Protein AF-A0A955JVW5-F1 (afdb_monomer_lite)

Structure (mmCIF, N/CA/C/O backbone):
data_AF-A0A955JVW5-F1
#
_entry.id   AF-A0A955JVW5-F1
#
loop_
_atom_site.group_PDB
_atom_site.id
_a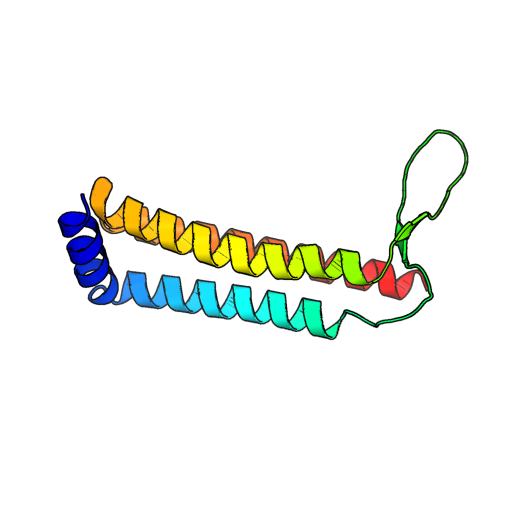tom_site.type_symbol
_atom_site.label_atom_id
_atom_site.label_alt_id
_atom_site.label_comp_id
_atom_site.label_asym_id
_atom_site.label_entity_id
_atom_site.label_seq_id
_atom_site.pdbx_PDB_ins_code
_atom_site.Cartn_x
_atom_site.Cartn_y
_atom_site.Cartn_z
_atom_site.occupancy
_atom_site.B_iso_or_equiv
_atom_site.auth_seq_id
_atom_site.auth_comp_id
_atom_site.auth_asym_id
_atom_site.auth_atom_id
_atom_site.pdbx_PDB_model_num
ATOM 1 N N . MET A 1 1 ? -4.072 -15.346 23.176 1.00 55.56 1 MET A N 1
ATOM 2 C CA . MET A 1 1 ? -3.532 -14.727 21.936 1.00 55.56 1 MET A CA 1
ATOM 3 C C . MET A 1 1 ? -4.472 -14.828 20.731 1.00 55.56 1 MET A C 1
ATOM 5 O O . MET A 1 1 ? -4.864 -13.787 20.229 1.00 55.56 1 MET A O 1
ATOM 9 N N . LYS A 1 2 ? -4.895 -16.023 20.274 1.00 55.88 2 LYS A N 1
ATOM 10 C CA . LYS A 1 2 ? -5.780 -16.167 19.086 1.00 55.88 2 LYS A CA 1
ATOM 11 C C . LYS A 1 2 ? -7.136 -15.440 19.201 1.00 55.88 2 LYS A C 1
ATOM 13 O O . LYS A 1 2 ? -7.688 -15.006 18.195 1.00 55.88 2 LYS A O 1
ATOM 18 N N . THR A 1 3 ? -7.666 -15.304 20.415 1.00 65.50 3 THR A N 1
ATOM 19 C CA . THR A 1 3 ? -8.936 -14.622 20.716 1.00 65.50 3 THR A CA 1
ATOM 20 C C . THR A 1 3 ? -8.863 -13.108 20.525 1.00 65.50 3 THR A C 1
ATOM 22 O O . THR A 1 3 ? -9.792 -12.529 19.968 1.00 65.50 3 THR A O 1
ATOM 25 N N . HIS A 1 4 ? -7.749 -12.478 20.907 1.00 70.44 4 HIS A N 1
ATOM 26 C CA . HIS A 1 4 ? -7.584 -11.026 20.804 1.00 70.44 4 HIS A CA 1
ATOM 27 C C . HIS A 1 4 ? -7.401 -10.567 19.353 1.00 70.44 4 HIS A C 1
ATOM 29 O O . HIS A 1 4 ? -8.066 -9.626 18.939 1.00 70.44 4 HIS A O 1
ATOM 35 N N . ILE A 1 5 ? -6.655 -11.324 18.538 1.00 69.31 5 ILE A N 1
ATOM 36 C CA . ILE A 1 5 ? -6.482 -11.028 17.103 1.00 69.31 5 ILE A CA 1
ATOM 37 C C . ILE A 1 5 ? -7.822 -11.106 16.353 1.00 69.31 5 ILE A C 1
ATOM 39 O O . ILE A 1 5 ? -8.128 -10.249 15.525 1.00 69.31 5 ILE A O 1
ATOM 43 N N . ARG A 1 6 ? -8.664 -12.109 16.654 1.00 75.31 6 ARG A N 1
ATOM 44 C CA . ARG A 1 6 ? -10.006 -12.222 16.050 1.00 75.31 6 ARG A CA 1
ATOM 45 C C . ARG A 1 6 ? -10.916 -11.059 16.443 1.00 75.31 6 ARG A C 1
ATOM 47 O O . ARG A 1 6 ? -11.677 -10.579 15.605 1.00 75.31 6 ARG A O 1
ATOM 54 N N . ALA A 1 7 ? -10.844 -10.611 17.696 1.00 79.06 7 ALA A N 1
ATOM 55 C CA . ALA A 1 7 ? -11.601 -9.455 18.159 1.00 79.06 7 ALA A CA 1
ATOM 56 C C . ALA A 1 7 ? -11.100 -8.165 17.492 1.00 79.06 7 ALA A C 1
ATOM 58 O O . ALA A 1 7 ? -11.907 -7.429 16.928 1.00 79.06 7 ALA A O 1
ATOM 59 N N . ALA A 1 8 ? -9.784 -7.935 17.469 1.00 77.94 8 ALA A N 1
ATOM 60 C CA . ALA A 1 8 ? -9.161 -6.784 16.821 1.00 77.94 8 ALA A CA 1
ATOM 61 C C . ALA A 1 8 ? -9.540 -6.692 15.340 1.00 77.94 8 ALA A C 1
ATOM 63 O O . ALA A 1 8 ? -9.977 -5.639 14.888 1.00 77.94 8 ALA A O 1
ATOM 64 N N . PHE A 1 9 ? -9.490 -7.809 14.610 1.00 84.50 9 PHE A N 1
ATOM 65 C CA . PHE A 1 9 ? -9.936 -7.872 13.219 1.00 84.50 9 PHE A CA 1
ATOM 66 C C . PHE A 1 9 ? -11.414 -7.483 13.060 1.00 84.50 9 PHE A C 1
ATOM 68 O O . PHE A 1 9 ? -11.762 -6.676 12.200 1.00 84.50 9 PHE A O 1
ATOM 75 N N . LYS A 1 10 ? -12.294 -8.006 13.924 1.00 86.19 10 LYS A N 1
ATOM 76 C CA . LYS A 1 10 ? -13.731 -7.687 13.901 1.00 86.19 10 LYS A CA 1
ATOM 77 C C . LYS A 1 10 ? -14.011 -6.216 14.232 1.00 86.19 10 LYS A C 1
ATOM 79 O O . LYS A 1 10 ? -14.965 -5.648 13.703 1.00 86.19 10 LYS A O 1
ATOM 84 N N . HIS A 1 11 ? -13.210 -5.607 15.103 1.00 85.62 11 HIS A N 1
ATOM 85 C CA . HIS A 1 11 ? -13.316 -4.185 15.422 1.00 85.62 11 HIS A CA 1
ATOM 86 C C . HIS A 1 11 ? -12.775 -3.307 14.290 1.00 85.62 11 HIS A C 1
ATOM 88 O O . HIS A 1 11 ? -13.463 -2.375 13.884 1.00 85.62 11 HIS A O 1
ATOM 94 N N . ALA A 1 12 ? -11.612 -3.645 13.733 1.00 84.06 12 ALA A N 1
ATOM 95 C CA . ALA A 1 12 ? -10.994 -2.916 12.630 1.00 84.06 12 ALA A CA 1
ATOM 96 C C . ALA A 1 12 ? -11.876 -2.921 11.372 1.00 84.06 12 ALA A C 1
ATOM 98 O O . ALA A 1 12 ? -12.075 -1.882 10.755 1.00 84.06 12 ALA A O 1
ATOM 99 N N . ILE A 1 13 ? -12.498 -4.057 11.034 1.00 87.94 13 ILE A N 1
ATOM 100 C CA . ILE A 1 13 ? -13.366 -4.152 9.848 1.00 87.94 13 ILE A CA 1
ATOM 101 C C . ILE A 1 13 ? -14.714 -3.430 10.010 1.00 87.94 13 ILE A C 1
ATOM 103 O O . ILE A 1 13 ? -15.410 -3.180 9.029 1.00 87.94 13 ILE A O 1
ATOM 107 N N . ARG A 1 14 ? -15.103 -3.101 11.248 1.00 90.50 14 ARG A N 1
ATOM 108 C CA . ARG A 1 14 ? -16.270 -2.253 11.533 1.00 90.50 14 ARG A CA 1
ATOM 109 C C . ARG A 1 14 ? -15.936 -0.764 11.482 1.00 90.50 14 ARG A C 1
ATOM 111 O O . ARG A 1 14 ? -16.849 0.047 11.353 1.00 90.50 14 ARG A O 1
ATOM 118 N N . ASP A 1 15 ? -14.661 -0.400 11.580 1.00 92.00 15 ASP A N 1
ATOM 119 C CA . ASP A 1 15 ? -14.222 0.982 11.452 1.00 92.00 15 ASP A CA 1
ATOM 120 C C . ASP A 1 15 ? -14.078 1.362 9.977 1.00 92.00 15 ASP A C 1
ATOM 122 O O . ASP A 1 15 ? -13.155 0.940 9.277 1.00 92.00 15 ASP A O 1
ATOM 126 N N . ARG A 1 16 ? -14.996 2.211 9.512 1.00 92.12 16 ARG A N 1
ATOM 127 C CA . ARG A 1 16 ? -15.040 2.687 8.128 1.00 92.12 16 ARG A CA 1
ATOM 128 C C . ARG A 1 16 ? -13.715 3.309 7.683 1.00 92.12 16 ARG A C 1
ATOM 130 O O . ARG A 1 16 ? -13.297 3.068 6.555 1.00 92.12 16 ARG A O 1
ATOM 137 N N . ASN A 1 17 ? -13.052 4.089 8.537 1.00 93.06 17 ASN A N 1
ATOM 138 C CA . ASN A 1 17 ? -11.836 4.803 8.140 1.00 93.06 17 ASN A CA 1
ATOM 139 C C . ASN A 1 17 ? -10.662 3.839 7.968 1.00 93.06 17 ASN A C 1
ATOM 141 O O . ASN A 1 17 ? -9.901 3.959 7.010 1.00 93.06 17 ASN A O 1
ATOM 145 N N . TRP A 1 18 ? -10.553 2.860 8.868 1.00 95.50 18 TRP A N 1
ATOM 146 C CA . TRP A 1 18 ? -9.541 1.817 8.770 1.00 95.50 18 TRP A CA 1
ATOM 147 C C . TRP A 1 18 ? -9.740 0.969 7.509 1.00 95.50 18 TRP A C 1
ATOM 149 O O . TRP A 1 18 ? -8.797 0.767 6.746 1.00 95.50 18 TRP A O 1
ATOM 159 N N . VAL A 1 19 ? -10.983 0.553 7.235 1.00 95.88 19 VAL A N 1
ATOM 160 C CA . VAL A 1 19 ? -11.326 -0.226 6.034 1.00 95.88 19 VAL A CA 1
ATOM 161 C C . VAL A 1 19 ? -11.032 0.550 4.754 1.00 95.88 19 VAL A C 1
ATOM 163 O O . VAL A 1 19 ? -10.432 -0.010 3.841 1.00 95.88 19 VAL A O 1
ATOM 166 N N . ILE A 1 20 ? -11.400 1.833 4.680 1.00 96.31 20 ILE A N 1
ATOM 167 C CA . ILE A 1 20 ? -11.075 2.677 3.520 1.00 96.31 20 ILE A CA 1
ATOM 168 C C . ILE A 1 20 ? -9.557 2.743 3.324 1.00 96.31 20 ILE A C 1
ATOM 170 O O . ILE A 1 20 ? -9.086 2.510 2.213 1.00 96.31 20 ILE A O 1
ATOM 174 N N . GLY A 1 21 ? -8.789 2.998 4.389 1.00 95.94 21 GLY A N 1
ATOM 175 C CA . GLY A 1 21 ? -7.326 3.033 4.316 1.00 95.94 21 GLY A CA 1
ATOM 176 C C . GLY A 1 21 ? -6.728 1.712 3.826 1.00 95.94 21 GLY A C 1
ATOM 177 O O 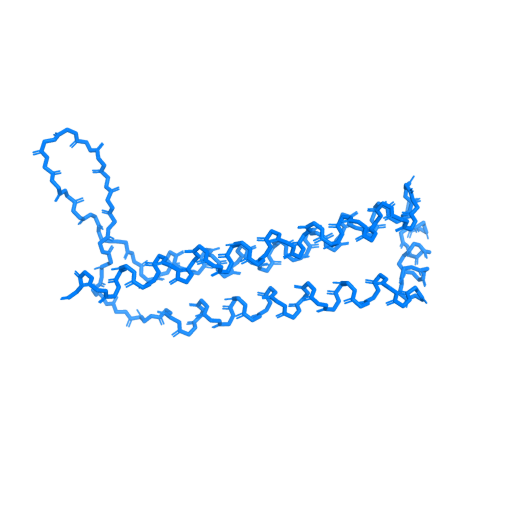. GLY A 1 21 ? -5.878 1.708 2.937 1.00 95.94 21 GLY A O 1
ATOM 178 N N . ALA A 1 22 ? -7.217 0.581 4.339 1.00 96.38 22 ALA A N 1
ATOM 179 C CA . ALA A 1 22 ? -6.780 -0.741 3.904 1.00 96.38 22 ALA A CA 1
ATOM 180 C C . ALA A 1 22 ? -7.132 -1.011 2.429 1.00 96.38 22 ALA A C 1
ATOM 182 O O . ALA A 1 22 ? -6.278 -1.483 1.684 1.00 96.38 22 ALA A O 1
ATOM 183 N N . ILE A 1 23 ? -8.346 -0.669 1.981 1.00 97.06 23 ILE A N 1
ATOM 184 C CA . ILE A 1 23 ? -8.769 -0.830 0.579 1.00 97.06 23 ILE A CA 1
ATOM 185 C C . ILE A 1 23 ? -7.904 0.020 -0.352 1.00 97.06 23 ILE A C 1
ATOM 187 O O . ILE A 1 23 ? -7.451 -0.481 -1.378 1.00 97.06 23 ILE A O 1
ATOM 191 N N . VAL A 1 24 ? -7.643 1.281 0.001 1.00 97.25 24 VAL A N 1
ATOM 192 C CA . VAL A 1 24 ? -6.784 2.170 -0.795 1.00 97.25 24 VAL A CA 1
ATOM 193 C C . VAL A 1 24 ? -5.368 1.605 -0.891 1.00 97.25 24 VAL A C 1
ATOM 195 O O . VAL A 1 24 ? -4.810 1.542 -1.986 1.00 97.25 24 VAL A O 1
ATOM 198 N N . LEU A 1 25 ? -4.804 1.129 0.223 1.00 96.56 25 LEU A N 1
ATOM 199 C CA . LEU A 1 25 ? -3.482 0.505 0.232 1.00 96.56 25 LEU A CA 1
ATOM 200 C C . LEU A 1 25 ? -3.432 -0.747 -0.659 1.00 96.56 25 LEU A C 1
ATOM 202 O O . LEU A 1 25 ? -2.480 -0.910 -1.426 1.00 96.56 25 LEU A O 1
ATOM 206 N N . VAL A 1 26 ? -4.455 -1.605 -0.591 1.00 97.19 26 VAL A N 1
ATOM 207 C CA . VAL A 1 26 ? -4.573 -2.799 -1.447 1.00 97.19 26 VAL A CA 1
ATOM 208 C C . VAL A 1 26 ? -4.678 -2.403 -2.914 1.00 97.19 26 VAL A C 1
ATOM 210 O O . VAL A 1 26 ? -3.931 -2.929 -3.733 1.00 97.19 26 VAL A O 1
ATOM 213 N N . ALA A 1 27 ? -5.554 -1.455 -3.248 1.00 96.81 27 ALA A N 1
ATOM 214 C CA . ALA A 1 27 ? -5.766 -1.009 -4.620 1.00 96.81 27 ALA A CA 1
ATOM 215 C C . ALA A 1 27 ? -4.483 -0.430 -5.233 1.00 96.81 27 ALA A C 1
ATOM 217 O O . ALA A 1 27 ? -4.110 -0.815 -6.338 1.00 96.81 27 ALA A O 1
ATOM 218 N N . LEU A 1 28 ? -3.771 0.437 -4.505 1.00 95.69 28 LEU A N 1
ATOM 219 C CA . LEU A 1 28 ? -2.514 1.026 -4.974 1.00 95.69 28 LEU A CA 1
ATOM 220 C C . LEU A 1 28 ? -1.400 -0.014 -5.119 1.00 95.69 28 LEU A C 1
ATOM 222 O O . LEU A 1 28 ? -0.687 -0.012 -6.120 1.00 95.69 28 LEU A O 1
ATOM 226 N N . SER A 1 29 ? -1.265 -0.923 -4.151 1.00 95.19 29 SER A N 1
ATOM 227 C CA . SER A 1 29 ? -0.242 -1.976 -4.205 1.00 95.19 29 SER A CA 1
ATOM 228 C C . SER A 1 29 ? -0.508 -2.958 -5.346 1.00 95.19 29 SER A C 1
ATOM 230 O O . SER A 1 29 ? 0.420 -3.361 -6.046 1.00 95.19 29 SER A O 1
ATOM 232 N N . PHE A 1 30 ? -1.776 -3.311 -5.569 1.00 95.44 30 PHE A N 1
ATOM 233 C CA . PHE A 1 30 ? -2.185 -4.177 -6.670 1.00 95.44 30 PHE A CA 1
ATOM 234 C C . PHE A 1 30 ? -1.991 -3.495 -8.026 1.00 95.44 30 PHE A C 1
ATOM 236 O O . PHE A 1 30 ? -1.476 -4.117 -8.951 1.00 95.44 30 PHE A O 1
ATOM 243 N N . LEU A 1 31 ? -2.333 -2.209 -8.138 1.00 94.31 31 LEU A N 1
ATOM 244 C CA . LEU A 1 31 ? -2.093 -1.418 -9.345 1.00 94.31 31 LEU A CA 1
ATOM 245 C C . LEU A 1 31 ? -0.595 -1.344 -9.674 1.00 94.31 31 LEU A C 1
ATOM 247 O O . LEU A 1 31 ? -0.213 -1.574 -10.821 1.00 94.31 31 LEU A O 1
ATOM 251 N N . LEU A 1 32 ? 0.253 -1.082 -8.67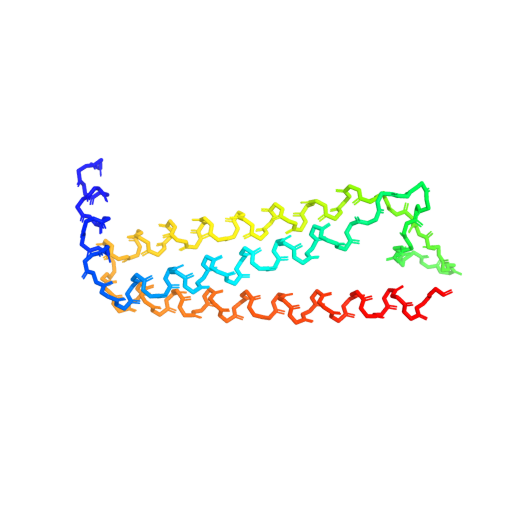2 1.00 91.75 32 LEU A N 1
ATOM 252 C CA . LEU A 1 32 ? 1.709 -1.093 -8.825 1.00 91.75 32 LEU A CA 1
ATOM 253 C C . LEU A 1 32 ? 2.200 -2.464 -9.311 1.00 91.75 32 LEU A C 1
ATOM 255 O O . LEU A 1 32 ? 2.919 -2.537 -10.303 1.00 91.75 32 LEU A O 1
ATOM 259 N N . ALA A 1 33 ? 1.778 -3.547 -8.656 1.00 92.94 33 ALA A N 1
ATOM 260 C CA . ALA A 1 33 ? 2.144 -4.909 -9.041 1.00 92.94 33 ALA A CA 1
ATOM 261 C C . ALA A 1 33 ? 1.705 -5.250 -10.478 1.00 92.94 33 ALA A C 1
ATOM 263 O O . ALA A 1 33 ? 2.470 -5.855 -11.228 1.00 92.94 33 ALA A O 1
ATOM 264 N N . LEU A 1 34 ? 0.503 -4.832 -10.880 1.00 92.38 34 LEU A N 1
ATOM 265 C CA . LEU A 1 34 ? -0.030 -5.055 -12.222 1.00 92.38 34 LEU A CA 1
ATOM 266 C C . LEU A 1 34 ? 0.768 -4.291 -13.284 1.00 92.38 34 LEU A C 1
ATOM 268 O O . LEU A 1 34 ? 1.118 -4.866 -14.310 1.00 92.38 34 LEU A O 1
ATOM 272 N N . ILE A 1 35 ? 1.115 -3.029 -13.028 1.00 88.81 35 ILE A N 1
ATOM 273 C CA . ILE A 1 35 ? 1.941 -2.229 -13.944 1.00 88.81 35 ILE A CA 1
ATOM 274 C C . ILE A 1 35 ? 3.332 -2.848 -14.103 1.00 88.81 35 ILE A C 1
ATOM 276 O O . ILE A 1 35 ? 3.808 -2.986 -15.229 1.00 88.81 35 ILE A O 1
ATOM 280 N N . LEU A 1 36 ? 3.944 -3.290 -13.000 1.00 87.06 36 LEU A N 1
ATOM 281 C CA . LEU A 1 36 ? 5.222 -4.000 -13.023 1.00 87.06 36 LEU A CA 1
ATOM 282 C C . LEU A 1 36 ? 5.149 -5.277 -13.864 1.00 87.06 36 LEU A C 1
ATOM 284 O O . LEU A 1 36 ? 6.019 -5.505 -14.700 1.00 87.06 36 LEU A O 1
ATOM 288 N N . LEU A 1 37 ? 4.097 -6.082 -13.688 1.00 88.00 37 LEU A N 1
ATOM 289 C CA . LEU A 1 37 ? 3.882 -7.297 -14.476 1.00 88.00 37 LEU A CA 1
ATOM 290 C C . LEU A 1 37 ? 3.729 -7.003 -15.971 1.00 88.00 37 LEU A C 1
ATOM 292 O O . LEU A 1 37 ? 4.346 -7.687 -16.783 1.00 88.00 37 LEU A O 1
ATOM 296 N N . LEU A 1 38 ? 2.959 -5.977 -16.340 1.00 86.44 38 LEU A N 1
ATOM 297 C CA . LEU A 1 38 ? 2.763 -5.589 -17.742 1.00 86.44 38 LEU A CA 1
ATOM 298 C C . LEU A 1 38 ? 4.043 -5.056 -18.405 1.00 86.44 38 LEU A C 1
ATOM 300 O O . LEU A 1 38 ? 4.166 -5.094 -19.629 1.00 86.44 38 LEU A O 1
ATOM 304 N N . GLN A 1 39 ? 4.996 -4.555 -17.619 1.00 79.69 39 GLN A N 1
ATOM 305 C CA . GLN A 1 39 ? 6.288 -4.080 -18.116 1.00 79.69 39 GLN A CA 1
ATOM 306 C C . GLN A 1 39 ? 7.319 -5.197 -18.290 1.00 79.69 39 GLN A C 1
ATOM 308 O O . GLN A 1 39 ? 8.315 -4.996 -18.990 1.00 79.69 39 GLN A O 1
ATOM 313 N N . ILE A 1 40 ? 7.088 -6.377 -17.710 1.00 79.38 40 ILE A N 1
ATOM 314 C CA . ILE A 1 40 ? 7.958 -7.533 -17.912 1.00 79.38 40 ILE A CA 1
ATOM 315 C C . ILE A 1 40 ? 7.791 -8.017 -19.351 1.00 79.38 40 ILE A C 1
ATOM 317 O O . ILE A 1 40 ? 6.813 -8.670 -19.707 1.00 79.38 40 ILE A O 1
ATOM 321 N N . ARG A 1 41 ? 8.783 -7.709 -20.188 1.00 72.88 41 ARG A N 1
ATOM 322 C CA . ARG A 1 41 ? 8.919 -8.293 -21.521 1.00 72.88 41 ARG A CA 1
ATOM 323 C C . ARG A 1 41 ? 9.841 -9.504 -21.414 1.00 72.88 41 ARG A C 1
ATOM 325 O O . ARG A 1 41 ? 11.043 -9.309 -21.224 1.00 72.88 41 ARG A O 1
ATOM 332 N N . PRO A 1 42 ? 9.320 -10.739 -21.504 1.00 63.97 42 PRO A N 1
ATOM 333 C CA . PRO A 1 42 ? 10.173 -11.913 -21.580 1.00 63.97 42 PRO A CA 1
ATOM 334 C C . PRO A 1 42 ? 10.957 -11.832 -22.892 1.00 63.97 42 PRO A C 1
ATOM 336 O O . PRO A 1 42 ? 10.405 -11.958 -23.981 1.00 63.97 42 PRO A O 1
ATOM 339 N N . SER A 1 43 ? 12.242 -11.526 -22.777 1.00 60.34 43 SER A N 1
ATOM 340 C CA . SER A 1 43 ? 13.180 -11.443 -23.887 1.00 60.34 43 SER A CA 1
ATOM 341 C C . SER A 1 43 ? 14.530 -11.950 -23.401 1.00 60.34 43 SER A C 1
ATOM 343 O O . SER A 1 43 ? 14.944 -11.634 -22.283 1.00 60.34 43 SER A O 1
ATOM 345 N N . ASP A 1 44 ? 15.230 -12.715 -24.239 1.00 52.28 44 ASP A N 1
ATOM 346 C CA . ASP A 1 44 ? 16.613 -13.135 -23.981 1.00 52.28 44 ASP A CA 1
ATOM 347 C C . ASP A 1 44 ? 17.606 -11.959 -24.081 1.00 52.28 44 ASP A C 1
ATOM 349 O O . ASP A 1 44 ? 18.780 -12.088 -23.724 1.00 52.28 44 ASP A O 1
ATOM 353 N N . LEU A 1 45 ? 17.129 -10.769 -24.476 1.00 53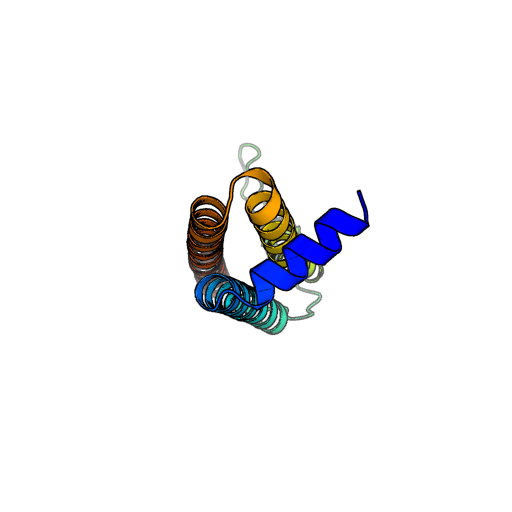.47 45 LEU A N 1
ATOM 354 C CA . LEU A 1 45 ? 17.837 -9.499 -24.325 1.00 53.47 45 LEU A CA 1
ATOM 355 C C . LEU A 1 45 ? 17.752 -8.995 -22.875 1.00 53.47 45 LEU A C 1
ATOM 357 O O . LEU A 1 45 ? 17.023 -8.070 -22.539 1.00 53.47 45 LEU A O 1
ATOM 361 N N . GLN A 1 46 ? 18.505 -9.657 -22.007 1.00 47.97 46 GLN A N 1
ATOM 362 C CA . GLN A 1 46 ? 19.486 -9.045 -21.119 1.00 47.97 46 GLN A CA 1
ATOM 363 C C . GLN A 1 46 ? 19.350 -7.468 -20.964 1.00 47.97 46 GLN A C 1
ATOM 365 O O . GLN A 1 46 ? 19.666 -6.709 -21.882 1.00 47.97 46 GLN A O 1
ATOM 370 N N . LEU A 1 47 ? 18.923 -6.966 -19.784 1.00 52.22 47 LEU A N 1
ATOM 371 C CA . LEU A 1 47 ? 18.652 -5.536 -19.457 1.00 52.22 47 LEU A CA 1
ATOM 372 C C . LEU A 1 47 ? 19.853 -4.790 -18.831 1.00 52.22 47 LEU A C 1
ATOM 374 O O . LEU A 1 47 ? 20.264 -5.211 -17.758 1.00 52.22 47 LEU A O 1
ATOM 378 N N . PRO A 1 48 ? 20.366 -3.667 -19.371 1.00 50.03 48 PRO A N 1
ATOM 379 C CA . PRO A 1 48 ? 21.541 -2.970 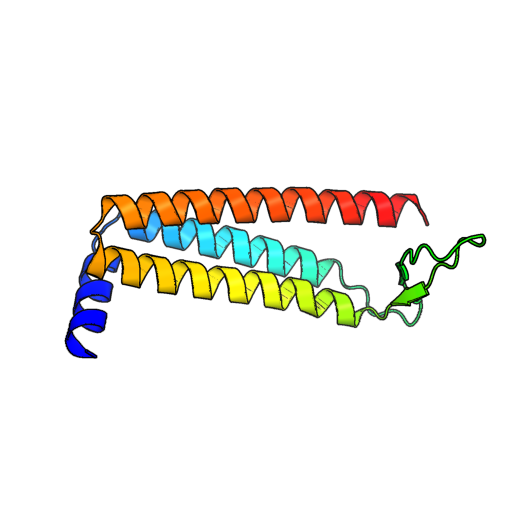-18.825 1.00 50.03 48 PRO A CA 1
ATOM 380 C C . PRO A 1 48 ? 21.377 -2.512 -17.353 1.00 50.03 48 PRO A C 1
ATOM 382 O O . PRO A 1 48 ? 20.463 -1.767 -17.014 1.00 50.03 48 PRO A O 1
ATOM 385 N N . VAL A 1 49 ? 22.315 -2.918 -16.498 1.00 54.81 49 VAL A N 1
ATOM 386 C CA . VAL A 1 49 ? 22.468 -2.686 -15.053 1.00 54.81 49 VAL A CA 1
ATOM 387 C C . VAL A 1 49 ? 23.868 -2.113 -14.832 1.00 54.81 49 VAL A C 1
ATOM 389 O O . VAL A 1 49 ? 24.843 -2.581 -15.423 1.00 54.81 49 VAL A O 1
ATOM 392 N N . HIS A 1 50 ? 23.985 -1.083 -13.998 1.00 53.19 50 HIS A N 1
ATOM 393 C CA . HIS A 1 50 ? 25.229 -0.337 -13.821 1.00 53.19 50 HIS A CA 1
ATOM 394 C C . HIS A 1 50 ? 25.947 -0.773 -12.534 1.00 53.19 50 HIS A C 1
ATOM 396 O O . HIS A 1 50 ? 25.500 -0.444 -11.437 1.00 53.19 50 HIS A O 1
ATOM 402 N N . TYR A 1 51 ? 27.069 -1.488 -12.662 1.00 54.19 51 TYR A N 1
ATOM 403 C CA . TYR A 1 51 ? 27.982 -1.754 -11.545 1.00 54.19 51 TYR A CA 1
ATOM 404 C C . TYR A 1 51 ? 29.225 -0.881 -11.704 1.00 54.19 51 TYR A C 1
ATOM 406 O O . TYR A 1 51 ? 30.021 -1.065 -12.624 1.00 54.19 51 TYR A O 1
ATOM 414 N N . THR A 1 52 ? 29.401 0.099 -10.819 1.00 55.34 52 THR A N 1
ATOM 415 C CA . THR A 1 52 ? 30.584 0.964 -10.830 1.00 55.34 52 THR A CA 1
ATOM 416 C C . THR A 1 52 ? 31.752 0.268 -10.135 1.00 55.34 52 THR A C 1
ATOM 418 O O . THR A 1 52 ? 31.948 0.423 -8.931 1.00 55.34 52 THR A O 1
ATOM 421 N N . SER A 1 53 ? 32.554 -0.477 -10.893 1.00 52.00 53 SER A N 1
ATOM 422 C CA . SER A 1 53 ? 33.942 -0.782 -10.534 1.00 52.00 53 SER A CA 1
ATOM 423 C C . SER A 1 53 ? 34.852 0.009 -11.470 1.00 52.00 53 SER A C 1
ATOM 425 O O . SER A 1 53 ? 34.817 -0.210 -12.678 1.00 52.00 53 SER A O 1
ATOM 427 N N . TYR A 1 54 ? 35.587 0.968 -10.905 1.00 54.38 54 TYR A N 1
ATOM 428 C CA . TYR A 1 54 ? 36.652 1.776 -11.511 1.00 54.38 54 TYR A CA 1
ATOM 429 C C . TYR A 1 54 ? 37.000 1.457 -12.982 1.00 54.38 54 TYR A C 1
ATOM 431 O O . TYR A 1 54 ? 37.678 0.476 -13.274 1.00 54.38 54 TYR A O 1
ATOM 439 N N . GLY A 1 55 ? 36.601 2.345 -13.900 1.00 55.44 55 GLY A N 1
ATOM 440 C CA . GLY A 1 55 ? 37.302 2.535 -15.178 1.00 55.44 55 GLY A CA 1
ATOM 441 C C . GLY A 1 55 ? 36.625 2.042 -16.459 1.00 55.44 55 GLY A C 1
ATOM 442 O O . GLY A 1 55 ? 37.039 2.481 -17.525 1.00 55.44 55 GLY A O 1
ATOM 443 N N . THR A 1 56 ? 35.579 1.211 -16.410 1.00 49.34 56 THR A N 1
ATOM 444 C CA . THR A 1 56 ? 34.799 0.854 -17.616 1.00 49.34 56 THR A CA 1
ATOM 445 C C . THR A 1 56 ? 33.315 0.664 -17.303 1.00 49.34 56 THR A C 1
ATOM 447 O O . THR A 1 56 ? 32.940 -0.039 -16.365 1.00 49.34 56 THR A O 1
ATOM 450 N N . THR A 1 57 ? 32.463 1.309 -18.099 1.00 50.19 57 THR A N 1
ATOM 451 C CA . THR A 1 57 ? 30.997 1.243 -18.044 1.00 50.19 57 THR A CA 1
ATOM 452 C C . THR A 1 57 ? 30.523 -0.144 -18.491 1.00 50.19 57 THR A C 1
ATOM 454 O O . THR A 1 57 ? 30.155 -0.355 -19.644 1.00 50.19 57 THR A O 1
ATOM 457 N N . ASN A 1 58 ? 30.582 -1.134 -17.602 1.00 44.22 58 ASN A N 1
ATOM 458 C CA . ASN A 1 58 ? 30.059 -2.466 -17.889 1.00 44.22 58 ASN A CA 1
ATOM 459 C C . ASN A 1 58 ? 28.554 -2.486 -17.601 1.00 44.22 58 ASN A C 1
ATOM 461 O O . ASN A 1 58 ? 28.131 -2.523 -16.445 1.00 44.22 58 ASN A O 1
ATOM 465 N N . PHE A 1 59 ? 27.746 -2.452 -18.661 1.00 45.59 59 PHE A N 1
ATOM 466 C CA . PHE A 1 59 ? 26.318 -2.742 -18.586 1.00 45.59 59 PHE A CA 1
ATOM 467 C C . PHE A 1 59 ? 26.140 -4.243 -18.340 1.00 45.59 59 PHE A C 1
ATOM 469 O O . PHE A 1 59 ? 26.130 -5.037 -19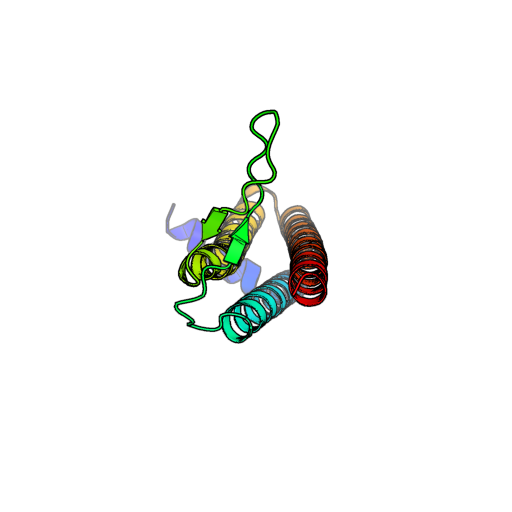.282 1.00 45.59 59 PHE A O 1
ATOM 476 N N . TYR A 1 60 ? 26.017 -4.653 -17.079 1.00 47.84 60 TYR A N 1
ATOM 477 C CA . TYR A 1 60 ? 25.583 -6.014 -16.771 1.00 47.84 60 TYR A CA 1
ATOM 478 C C . TYR A 1 60 ? 24.154 -6.157 -17.215 1.00 47.84 60 TYR A C 1
ATOM 480 O O . TYR A 1 60 ? 23.388 -5.229 -17.056 1.00 47.84 60 TYR A O 1
ATOM 488 N N . ARG A 1 61 ? 23.778 -7.275 -17.809 1.00 52.03 61 ARG A N 1
ATOM 489 C CA . ARG A 1 61 ? 22.434 -7.408 -18.319 1.00 52.03 61 ARG A CA 1
ATOM 490 C C . ARG A 1 61 ? 21.643 -8.436 -17.511 1.00 52.03 61 ARG A C 1
ATOM 492 O O . ARG A 1 61 ? 21.860 -9.630 -17.692 1.00 52.03 61 ARG A O 1
ATOM 499 N N . ASP A 1 62 ? 20.756 -7.992 -16.617 1.00 57.41 62 ASP A N 1
ATOM 500 C CA . ASP A 1 62 ? 19.974 -8.919 -15.786 1.00 57.41 62 ASP A CA 1
ATOM 501 C C . ASP A 1 62 ? 18.779 -9.497 -16.542 1.00 57.41 62 ASP A C 1
ATOM 503 O O . ASP A 1 62 ? 18.247 -8.911 -17.493 1.00 57.41 62 ASP A O 1
ATOM 507 N N . LYS A 1 63 ? 18.369 -10.697 -16.130 1.00 67.88 63 LYS A N 1
ATOM 508 C CA . LYS A 1 63 ? 17.257 -11.407 -16.762 1.00 67.88 63 LYS A CA 1
ATOM 509 C C . LYS A 1 63 ? 15.924 -10.795 -16.344 1.00 67.88 63 LYS A C 1
ATOM 511 O O . LYS A 1 63 ? 15.744 -10.353 -15.211 1.00 67.88 63 LYS A O 1
ATOM 516 N N . TRP A 1 64 ? 14.953 -10.855 -17.252 1.00 70.81 64 TRP A N 1
ATOM 517 C CA . TRP A 1 64 ? 13.596 -10.330 -17.068 1.00 70.81 64 TRP A CA 1
ATOM 518 C C . TRP A 1 64 ? 12.911 -10.815 -15.776 1.00 70.81 64 TRP A C 1
ATOM 520 O O . TRP A 1 64 ? 12.084 -10.096 -15.221 1.00 70.81 64 TRP A O 1
ATOM 530 N N . TYR A 1 65 ? 13.275 -11.994 -15.249 1.00 75.94 65 TYR A N 1
ATOM 531 C CA . TYR A 1 65 ? 12.708 -12.518 -14.003 1.00 75.94 65 TYR A CA 1
ATOM 532 C C . TYR A 1 65 ? 13.118 -11.728 -12.752 1.00 75.94 65 TYR A C 1
ATOM 534 O O . TYR A 1 65 ? 12.433 -11.835 -11.739 1.00 75.94 65 TYR A O 1
ATOM 542 N N . TYR A 1 66 ? 14.184 -10.916 -12.788 1.00 78.31 66 TYR A N 1
ATOM 543 C CA . TYR A 1 66 ? 14.546 -10.039 -11.665 1.00 78.31 66 TYR A CA 1
ATOM 544 C C . TYR A 1 66 ? 13.403 -9.067 -11.332 1.00 78.31 66 TYR A C 1
ATOM 546 O O . TYR A 1 66 ? 13.117 -8.793 -10.166 1.00 78.31 66 TYR A O 1
ATOM 554 N N . LEU A 1 67 ? 12.663 -8.633 -12.358 1.00 77.62 67 LEU A N 1
ATOM 555 C CA . LEU A 1 67 ? 11.518 -7.739 -12.210 1.00 77.62 67 LEU A CA 1
ATOM 556 C C . LEU A 1 67 ? 10.363 -8.363 -11.405 1.00 77.62 67 LEU A C 1
ATOM 558 O O . LEU A 1 67 ? 9.611 -7.636 -10.754 1.00 77.62 67 LEU A O 1
ATOM 562 N N . LEU A 1 68 ? 10.259 -9.699 -11.360 1.00 84.69 68 LEU A N 1
ATOM 563 C CA . LEU A 1 68 ? 9.280 -10.396 -10.514 1.00 84.69 68 LEU A CA 1
ATOM 564 C C . LEU A 1 68 ? 9.523 -10.132 -9.022 1.00 84.69 68 LEU A C 1
ATOM 566 O O . LEU A 1 68 ? 8.574 -10.137 -8.238 1.00 84.69 68 LEU A O 1
ATOM 570 N N . GLY A 1 69 ? 10.768 -9.843 -8.625 1.00 86.38 69 GLY A N 1
ATOM 571 C CA . GLY A 1 69 ? 11.105 -9.457 -7.257 1.00 86.38 69 GLY A CA 1
ATOM 572 C C . GLY A 1 69 ? 10.376 -8.188 -6.810 1.00 86.38 69 GLY A C 1
ATOM 573 O O . GLY A 1 69 ? 9.867 -8.145 -5.692 1.00 86.38 69 GLY A O 1
ATOM 574 N N . PHE A 1 70 ? 10.233 -7.190 -7.689 1.00 83.94 70 PHE A N 1
ATOM 575 C CA . PHE A 1 70 ? 9.493 -5.961 -7.374 1.00 83.94 70 PHE A CA 1
ATOM 576 C C . PHE A 1 70 ? 7.984 -6.206 -7.249 1.00 83.94 70 PHE A C 1
ATOM 578 O O . PHE A 1 70 ? 7.334 -5.612 -6.388 1.00 83.94 70 PHE A O 1
ATOM 585 N N . VAL A 1 71 ? 7.428 -7.116 -8.056 1.00 90.06 71 VAL A N 1
ATOM 586 C CA . VAL A 1 71 ? 6.018 -7.535 -7.953 1.00 90.06 71 VAL A CA 1
ATOM 587 C C . VAL A 1 71 ? 5.766 -8.207 -6.602 1.00 90.06 71 VAL A C 1
ATOM 589 O O . VAL A 1 71 ? 4.845 -7.831 -5.874 1.00 90.06 71 VAL A O 1
ATOM 592 N N . LEU A 1 72 ? 6.619 -9.170 -6.236 1.00 91.31 72 LEU A N 1
ATOM 593 C CA . LEU A 1 72 ? 6.552 -9.852 -4.943 1.00 91.31 72 LEU A CA 1
ATOM 594 C C . LEU A 1 72 ? 6.730 -8.872 -3.783 1.00 91.31 72 LEU A C 1
ATOM 596 O O . LEU A 1 72 ? 6.001 -8.958 -2.796 1.00 91.31 72 LEU A O 1
ATOM 600 N N . PHE A 1 73 ? 7.648 -7.914 -3.916 1.00 87.12 73 PHE A N 1
ATOM 601 C CA . PHE A 1 73 ? 7.862 -6.864 -2.928 1.00 87.12 73 PHE A CA 1
ATOM 602 C C . PHE A 1 73 ? 6.597 -6.027 -2.703 1.00 87.12 73 PHE A C 1
ATOM 604 O O . PHE A 1 73 ? 6.196 -5.853 -1.554 1.00 87.12 73 PHE A O 1
ATOM 611 N N . ALA A 1 74 ? 5.915 -5.575 -3.763 1.00 90.25 74 ALA A N 1
ATOM 612 C CA . ALA A 1 74 ? 4.676 -4.800 -3.637 1.00 90.25 74 ALA A CA 1
ATOM 613 C C . ALA A 1 74 ? 3.578 -5.575 -2.880 1.00 90.25 74 ALA A C 1
ATOM 615 O O . ALA A 1 74 ? 2.949 -5.038 -1.965 1.00 90.25 74 ALA A O 1
ATOM 616 N N . ILE A 1 75 ? 3.395 -6.860 -3.203 1.00 93.62 75 ILE A N 1
ATOM 617 C CA . ILE A 1 75 ? 2.423 -7.734 -2.525 1.00 93.62 75 ILE A CA 1
ATOM 618 C C . ILE A 1 75 ? 2.822 -7.961 -1.061 1.00 93.62 75 ILE A C 1
ATOM 620 O O . ILE A 1 75 ? 1.983 -7.889 -0.160 1.00 93.62 75 ILE A O 1
ATOM 624 N N . PHE A 1 76 ? 4.103 -8.218 -0.800 1.00 94.81 76 PHE A N 1
ATOM 625 C CA . PHE A 1 76 ? 4.602 -8.465 0.548 1.00 94.81 76 PHE A CA 1
ATOM 626 C C . PHE A 1 76 ? 4.450 -7.233 1.446 1.00 94.81 76 PHE A C 1
ATOM 628 O O . PHE A 1 76 ? 3.942 -7.339 2.563 1.00 94.81 76 PHE A O 1
ATOM 635 N N . VAL A 1 77 ? 4.819 -6.052 0.943 1.00 91.88 77 VAL A N 1
ATOM 636 C CA . VAL A 1 77 ? 4.665 -4.771 1.644 1.00 91.88 77 VAL A CA 1
ATOM 637 C C . VAL A 1 77 ? 3.198 -4.510 1.973 1.00 91.88 77 VAL A C 1
ATOM 639 O O . VAL A 1 77 ? 2.895 -4.156 3.114 1.00 91.88 77 VAL A O 1
ATOM 642 N N . MET A 1 78 ? 2.283 -4.740 1.029 1.00 95.12 78 MET A N 1
ATOM 643 C CA . MET A 1 78 ? 0.840 -4.618 1.259 1.00 95.12 78 MET A CA 1
ATOM 644 C C . MET A 1 78 ? 0.377 -5.492 2.435 1.00 95.12 78 MET A C 1
ATOM 646 O O . MET A 1 78 ? -0.242 -4.992 3.378 1.00 95.12 78 MET A O 1
ATOM 650 N N . LEU A 1 79 ? 0.709 -6.787 2.410 1.00 96.31 79 LEU A N 1
ATOM 651 C CA . LEU A 1 79 ? 0.300 -7.737 3.449 1.00 96.31 79 LEU A CA 1
ATOM 652 C C . LEU A 1 79 ? 0.901 -7.390 4.815 1.00 96.31 79 LEU A C 1
ATOM 654 O O . LEU A 1 79 ? 0.187 -7.389 5.820 1.00 96.31 79 LEU A O 1
ATOM 658 N N . MET A 1 80 ? 2.195 -7.060 4.856 1.00 96.50 80 MET A N 1
ATOM 659 C CA . MET A 1 80 ? 2.884 -6.703 6.098 1.00 96.50 80 MET A CA 1
ATOM 660 C C . MET A 1 80 ? 2.313 -5.431 6.718 1.00 96.50 80 MET A C 1
ATOM 662 O O . MET A 1 80 ? 2.061 -5.405 7.922 1.00 96.50 80 MET A O 1
ATOM 666 N N . ASN A 1 81 ? 2.049 -4.394 5.922 1.00 95.81 81 ASN A N 1
ATOM 667 C CA . ASN A 1 81 ? 1.502 -3.144 6.448 1.00 95.81 81 ASN A CA 1
ATOM 668 C C . ASN A 1 81 ? 0.071 -3.318 6.976 1.00 95.81 81 ASN A C 1
ATOM 670 O O . ASN A 1 81 ? -0.249 -2.771 8.031 1.00 95.81 81 ASN A O 1
ATOM 674 N N . ILE A 1 82 ? -0.767 -4.138 6.330 1.00 95.56 82 ILE A N 1
ATOM 675 C CA . ILE A 1 82 ? -2.095 -4.475 6.870 1.00 95.56 82 ILE A CA 1
ATOM 676 C C . ILE A 1 82 ? -1.969 -5.248 8.188 1.00 95.56 82 ILE A C 1
ATOM 678 O O . ILE A 1 82 ? -2.642 -4.915 9.165 1.00 95.56 82 ILE A O 1
ATOM 682 N N . ALA A 1 83 ? -1.097 -6.259 8.244 1.00 94.50 83 ALA A N 1
ATOM 683 C CA . ALA A 1 83 ? -0.900 -7.065 9.447 1.00 94.50 83 ALA A CA 1
ATOM 684 C C . ALA A 1 83 ? -0.375 -6.228 10.626 1.00 94.50 83 ALA A C 1
ATOM 686 O O . ALA A 1 83 ? -0.872 -6.349 11.750 1.00 94.50 83 ALA A O 1
ATOM 687 N N . ILE A 1 84 ? 0.594 -5.344 10.371 1.00 94.94 84 ILE A N 1
ATOM 688 C CA . ILE A 1 84 ? 1.124 -4.413 11.372 1.00 94.94 84 ILE A CA 1
ATOM 689 C C . ILE A 1 84 ? 0.034 -3.435 11.803 1.00 94.94 84 ILE A C 1
ATOM 691 O O . ILE A 1 84 ? -0.151 -3.247 13.002 1.00 94.94 84 ILE A O 1
ATOM 695 N N . SER A 1 85 ? -0.728 -2.869 10.865 1.00 95.19 85 SER A N 1
ATOM 696 C CA . SER A 1 85 ? -1.823 -1.949 11.179 1.00 95.19 85 SER A CA 1
ATOM 697 C C . SER A 1 85 ? -2.893 -2.596 12.065 1.00 95.19 85 SER A C 1
ATOM 699 O O . SER A 1 85 ? -3.316 -1.982 13.047 1.00 95.19 85 SER A O 1
ATOM 701 N N . LEU A 1 86 ? -3.276 -3.850 11.790 1.00 93.69 86 LEU A N 1
ATOM 702 C CA . LEU A 1 86 ? -4.192 -4.631 12.633 1.00 93.69 86 LEU A CA 1
ATOM 703 C C . LEU A 1 86 ? -3.641 -4.814 14.050 1.00 93.69 86 LEU A C 1
ATOM 705 O O . LEU A 1 86 ? -4.358 -4.620 15.032 1.00 93.69 86 LEU A O 1
ATOM 709 N N . LYS A 1 87 ? -2.354 -5.149 14.166 1.00 91.75 87 LYS A N 1
ATOM 710 C CA . LYS A 1 87 ? -1.691 -5.301 15.465 1.00 91.75 87 LYS A CA 1
ATOM 711 C C . LYS A 1 87 ? -1.597 -3.969 16.216 1.00 91.75 87 LYS A C 1
ATOM 713 O O . LYS A 1 87 ? -1.774 -3.935 17.432 1.00 91.75 87 LYS A O 1
ATOM 718 N N . LEU A 1 88 ? -1.367 -2.869 15.502 1.00 93.06 88 LEU A N 1
ATOM 719 C CA . LEU A 1 88 ? -1.360 -1.520 16.065 1.00 93.06 88 LEU A CA 1
ATOM 720 C C . LEU A 1 88 ? -2.750 -1.116 16.562 1.00 93.06 88 LEU A C 1
ATOM 722 O O . LEU A 1 88 ? -2.857 -0.524 17.632 1.00 93.06 88 LEU A O 1
ATOM 726 N N . TYR A 1 89 ? -3.803 -1.497 15.835 1.00 92.19 89 TYR A N 1
ATOM 727 C CA . TYR A 1 89 ? -5.189 -1.251 16.231 1.00 92.19 89 TYR A CA 1
ATOM 728 C C . TYR A 1 89 ? -5.498 -1.897 17.587 1.00 92.19 89 TYR A C 1
ATOM 730 O O . TYR A 1 89 ? -6.112 -1.270 18.446 1.00 92.19 89 TYR A O 1
ATOM 738 N N . GLU A 1 90 ? -5.025 -3.130 17.799 1.00 89.06 90 GLU A N 1
ATOM 739 C CA . GLU A 1 90 ? -5.190 -3.861 19.060 1.00 89.06 90 GLU A CA 1
ATOM 740 C C . GLU A 1 90 ? -4.381 -3.245 20.213 1.00 89.06 90 GLU A C 1
ATOM 742 O O . GLU A 1 90 ? -4.895 -3.101 21.319 1.00 89.06 90 GLU A O 1
ATOM 747 N N . GLN A 1 91 ? -3.114 -2.893 19.974 1.00 90.25 91 GLN A N 1
ATOM 748 C CA . GLN A 1 91 ? -2.171 -2.543 21.048 1.00 90.25 91 GLN A CA 1
ATOM 749 C C . GLN A 1 91 ? -2.118 -1.054 21.390 1.00 90.25 91 GLN A C 1
ATOM 751 O O . GLN A 1 91 ? -1.805 -0.682 22.519 1.00 90.25 91 GLN A O 1
ATOM 756 N N . LYS A 1 92 ? -2.325 -0.198 20.392 1.00 90.12 92 LYS A N 1
ATOM 757 C CA . LYS A 1 92 ? -2.105 1.252 20.467 1.00 90.12 92 LYS A CA 1
ATOM 758 C C . LYS A 1 92 ? -3.363 2.054 20.135 1.00 90.12 92 LYS A C 1
ATOM 760 O O . LYS A 1 92 ? -3.369 3.268 20.306 1.00 90.12 92 LYS A O 1
ATOM 765 N N . GLY A 1 93 ? -4.424 1.373 19.705 1.00 89.38 93 GLY A N 1
ATOM 766 C CA . GLY A 1 93 ? -5.712 1.965 19.392 1.00 89.38 93 GLY A CA 1
ATOM 767 C C . GLY A 1 93 ? -5.849 2.410 17.938 1.00 89.38 93 GLY A C 1
ATOM 768 O O . GLY A 1 93 ? -4.947 2.296 17.104 1.00 89.38 93 GLY A O 1
ATOM 769 N N . ARG A 1 94 ? -7.041 2.928 17.646 1.00 91.75 94 ARG A N 1
ATOM 770 C CA . ARG A 1 94 ? -7.508 3.281 16.304 1.00 91.75 94 ARG A CA 1
ATOM 771 C C . ARG A 1 94 ? -6.653 4.346 15.614 1.00 91.75 94 ARG A C 1
ATOM 773 O O . ARG A 1 94 ? -6.294 4.180 14.454 1.00 91.75 94 ARG A O 1
ATOM 780 N N . GLU A 1 95 ? -6.343 5.438 16.307 1.00 92.25 95 GLU A N 1
ATOM 781 C CA . GLU A 1 95 ? -5.714 6.617 15.692 1.00 92.25 95 GLU A CA 1
ATOM 782 C C . GLU A 1 95 ? -4.328 6.305 15.126 1.00 92.25 95 GLU A C 1
ATOM 784 O O . GLU A 1 95 ? -4.053 6.595 13.962 1.00 92.25 95 GLU A O 1
ATOM 789 N N . LEU A 1 96 ? -3.487 5.627 15.912 1.00 93.62 96 LEU A N 1
ATOM 790 C CA . LEU A 1 96 ? -2.152 5.224 15.472 1.00 93.62 96 LEU A CA 1
ATOM 791 C C . LEU A 1 96 ? -2.208 4.207 14.329 1.00 93.62 96 LEU A C 1
ATOM 793 O O . LEU A 1 96 ? -1.393 4.270 13.412 1.00 93.62 96 LEU A O 1
ATOM 797 N N . SER A 1 97 ? -3.190 3.304 14.344 1.00 94.44 97 SER A N 1
ATOM 798 C CA . SER A 1 97 ? -3.398 2.336 13.264 1.00 94.44 97 SER A CA 1
ATOM 799 C C . SER A 1 97 ? -3.764 3.003 11.930 1.00 94.44 97 SER A C 1
ATOM 801 O O . SER A 1 97 ? -3.221 2.627 10.887 1.00 94.44 97 SER A O 1
ATOM 803 N N . ILE A 1 98 ? -4.633 4.021 11.959 1.00 94.12 98 ILE A N 1
ATOM 804 C CA . ILE A 1 98 ? -5.035 4.786 10.767 1.00 94.12 98 ILE A CA 1
ATOM 805 C C . ILE A 1 98 ? -3.884 5.664 10.264 1.00 94.12 98 ILE A C 1
ATOM 807 O O . ILE A 1 98 ? -3.622 5.688 9.062 1.00 94.12 98 ILE A O 1
ATOM 811 N N . LEU A 1 99 ? -3.165 6.345 11.164 1.00 96.12 99 LEU A N 1
ATOM 812 C CA . LEU A 1 99 ? -1.968 7.117 10.808 1.00 96.12 99 LEU A CA 1
ATOM 813 C C . LEU A 1 99 ? -0.919 6.239 10.124 1.00 96.12 99 LEU A C 1
ATOM 815 O O . LEU A 1 99 ? -0.362 6.627 9.098 1.00 96.12 99 LEU A O 1
ATOM 819 N N . PHE A 1 100 ? -0.695 5.035 10.654 1.00 96.75 100 PHE A N 1
ATOM 820 C CA . PHE A 1 100 ? 0.218 4.073 10.052 1.00 96.75 100 PHE A CA 1
ATOM 821 C C . PHE A 1 100 ? -0.220 3.679 8.635 1.00 96.75 100 PHE A C 1
ATOM 823 O O . PHE A 1 100 ? 0.605 3.722 7.730 1.00 96.75 100 PHE A O 1
ATOM 830 N N . LEU A 1 101 ? -1.509 3.388 8.406 1.00 96.12 101 LEU A N 1
ATOM 831 C CA . LEU A 1 101 ? -2.018 3.125 7.050 1.00 96.12 101 LEU A CA 1
ATOM 832 C C . LEU A 1 101 ? -1.793 4.312 6.106 1.00 96.12 101 LEU A C 1
ATOM 834 O O . LEU A 1 101 ? -1.398 4.108 4.960 1.00 96.12 101 LEU A O 1
ATOM 838 N N . GLY A 1 102 ? -2.005 5.541 6.582 1.00 96.31 102 GLY A N 1
ATOM 839 C CA . GLY A 1 102 ? -1.723 6.754 5.812 1.00 96.31 102 GLY A CA 1
ATOM 840 C C . GLY A 1 102 ? -0.252 6.859 5.398 1.00 96.31 102 GLY A C 1
ATOM 841 O O . GLY A 1 102 ? 0.043 7.143 4.237 1.00 96.31 102 GLY A O 1
ATOM 842 N N . LEU A 1 103 ? 0.673 6.555 6.313 1.00 96.94 103 LEU A N 1
ATOM 843 C CA . LEU A 1 103 ? 2.108 6.496 6.012 1.00 96.94 103 LEU A CA 1
ATOM 844 C C . LEU A 1 103 ? 2.438 5.385 5.008 1.00 96.94 103 LEU A C 1
ATOM 846 O O . LEU A 1 103 ? 3.186 5.627 4.061 1.00 96.94 103 LEU A O 1
ATOM 850 N N . SER A 1 104 ? 1.854 4.194 5.158 1.00 96.31 104 SER A N 1
ATOM 851 C CA . SER A 1 104 ? 2.031 3.094 4.202 1.00 96.31 104 SER A CA 1
ATOM 852 C C . SER A 1 104 ? 1.571 3.485 2.793 1.00 96.31 104 SER A C 1
ATOM 854 O O . SER A 1 104 ? 2.244 3.163 1.814 1.00 96.31 104 SER A O 1
ATOM 856 N N . ILE A 1 105 ? 0.457 4.217 2.681 1.00 96.62 105 ILE A N 1
ATOM 857 C CA . ILE A 1 105 ? -0.040 4.752 1.406 1.00 96.62 105 ILE A CA 1
ATOM 858 C C . ILE A 1 105 ? 0.937 5.786 0.831 1.00 96.62 105 ILE A C 1
ATOM 860 O O . ILE A 1 105 ? 1.262 5.730 -0.351 1.00 96.62 105 ILE A O 1
ATOM 864 N N . ALA A 1 106 ? 1.464 6.708 1.638 1.00 96.19 106 ALA A N 1
ATOM 865 C CA . ALA A 1 106 ? 2.457 7.665 1.149 1.00 96.19 106 ALA A CA 1
ATOM 866 C C . ALA A 1 106 ? 3.706 6.952 0.593 1.00 96.19 106 ALA A C 1
ATOM 868 O O . ALA A 1 106 ? 4.191 7.292 -0.487 1.00 96.19 106 ALA A O 1
ATOM 869 N N . ILE A 1 107 ? 4.179 5.909 1.282 1.00 94.25 107 ILE A N 1
ATOM 870 C CA . ILE A 1 107 ? 5.328 5.106 0.846 1.00 94.25 107 ILE A CA 1
ATOM 871 C C . ILE A 1 107 ? 5.034 4.377 -0.473 1.00 94.25 107 ILE A C 1
ATOM 873 O O . ILE A 1 107 ? 5.881 4.402 -1.367 1.00 94.25 107 ILE A O 1
ATOM 877 N N . ILE A 1 108 ? 3.852 3.763 -0.636 1.00 93.44 108 ILE A N 1
ATOM 878 C CA . ILE A 1 108 ? 3.510 3.059 -1.886 1.00 93.44 108 ILE A CA 1
ATOM 879 C C . ILE A 1 108 ? 3.436 4.033 -3.073 1.00 93.44 108 ILE A C 1
ATOM 881 O O . ILE A 1 108 ? 3.867 3.694 -4.173 1.00 93.44 108 ILE A O 1
ATOM 885 N N . VAL A 1 109 ? 2.956 5.262 -2.850 1.00 94.06 109 VAL A N 1
ATOM 886 C CA . VAL A 1 109 ? 2.924 6.314 -3.877 1.00 94.06 109 VAL A CA 1
ATOM 887 C C . VAL A 1 109 ? 4.339 6.737 -4.267 1.00 94.06 109 VAL A C 1
ATOM 889 O O . VAL A 1 109 ? 4.637 6.834 -5.455 1.00 94.06 109 VAL A O 1
ATOM 892 N N . ILE A 1 110 ? 5.235 6.933 -3.296 1.00 93.62 110 ILE A N 1
ATOM 893 C CA . ILE A 1 110 ? 6.643 7.246 -3.584 1.00 93.62 110 ILE A CA 1
ATOM 894 C C . ILE A 1 110 ? 7.287 6.108 -4.382 1.00 93.62 110 ILE A C 1
ATOM 896 O O . ILE A 1 110 ? 7.934 6.377 -5.391 1.00 93.62 110 ILE A O 1
ATOM 900 N N . ALA A 1 111 ? 7.066 4.851 -3.984 1.00 89.38 111 ALA A N 1
ATOM 901 C CA . ALA A 1 111 ? 7.563 3.687 -4.716 1.00 89.38 111 ALA A CA 1
ATOM 902 C C . ALA A 1 111 ? 7.039 3.657 -6.162 1.00 89.38 111 ALA A C 1
ATOM 904 O O . ALA A 1 111 ? 7.795 3.427 -7.099 1.00 89.38 111 ALA A O 1
ATOM 905 N N . PHE A 1 112 ? 5.760 3.968 -6.369 1.00 89.31 112 PHE A N 1
ATOM 906 C CA . PHE A 1 112 ? 5.178 4.054 -7.705 1.00 89.31 112 PHE A CA 1
ATOM 907 C C . PHE A 1 112 ? 5.848 5.125 -8.580 1.00 89.31 112 PHE A C 1
ATOM 909 O O . PHE A 1 112 ? 6.173 4.868 -9.745 1.00 89.31 112 PHE A O 1
ATOM 916 N N . LEU A 1 113 ? 6.087 6.317 -8.026 1.00 90.50 113 LEU A N 1
ATOM 917 C CA . LEU A 1 113 ? 6.739 7.415 -8.741 1.00 90.50 113 LEU A CA 1
ATOM 918 C C . LEU A 1 113 ? 8.195 7.084 -9.091 1.00 90.50 113 LEU A C 1
ATOM 920 O O . LEU A 1 113 ? 8.622 7.321 -10.224 1.00 90.50 113 LEU A O 1
ATOM 924 N N . THR A 1 114 ? 8.952 6.509 -8.152 1.00 86.19 114 THR A N 1
ATOM 925 C CA . THR A 1 114 ? 10.357 6.146 -8.386 1.00 86.19 114 THR A CA 1
ATOM 926 C C . THR A 1 114 ? 10.472 5.042 -9.424 1.00 86.19 114 THR A C 1
ATOM 928 O O . THR A 1 114 ? 11.257 5.173 -10.363 1.00 86.19 114 THR A O 1
ATOM 931 N N . THR A 1 115 ? 9.647 4.000 -9.335 1.00 81.56 115 THR A N 1
ATOM 932 C CA . THR A 1 115 ? 9.655 2.918 -10.318 1.00 81.56 115 THR A CA 1
ATOM 933 C C . THR A 1 115 ? 9.255 3.412 -11.711 1.00 81.56 115 THR A C 1
ATOM 935 O O . THR A 1 115 ? 9.930 3.097 -12.690 1.00 81.56 115 THR A O 1
ATOM 938 N N . SER A 1 116 ? 8.237 4.268 -11.817 1.00 80.62 116 SER A N 1
ATOM 939 C CA . SER A 1 116 ? 7.846 4.875 -13.099 1.00 80.62 116 SER A CA 1
ATOM 940 C C . SER A 1 116 ? 8.969 5.717 -13.720 1.00 80.62 116 SER A C 1
ATOM 942 O O . SER A 1 116 ? 9.161 5.698 -14.938 1.00 80.62 116 SER A O 1
ATOM 944 N N . SER A 1 117 ? 9.734 6.437 -12.892 1.00 80.44 117 SER A N 1
ATOM 945 C CA . SER A 1 117 ? 10.907 7.203 -13.331 1.00 80.44 117 SER A CA 1
ATOM 946 C C . SER A 1 117 ? 12.023 6.292 -13.855 1.00 80.44 117 SER A C 1
ATOM 948 O O . SER A 1 117 ? 12.550 6.529 -14.943 1.00 80.44 117 SER A O 1
ATOM 950 N N . LEU A 1 118 ? 12.325 5.203 -13.137 1.00 77.06 118 LEU A N 1
ATOM 951 C CA . LEU A 1 118 ? 13.330 4.218 -13.553 1.00 77.06 118 LEU A CA 1
ATOM 952 C C . LEU A 1 118 ? 12.998 3.608 -14.917 1.00 77.06 118 LEU A C 1
ATOM 954 O O . LEU A 1 118 ? 13.864 3.552 -15.789 1.00 77.06 118 LEU A O 1
ATOM 958 N N . PHE A 1 119 ? 11.739 3.220 -15.138 1.00 73.31 119 PHE A N 1
ATOM 959 C CA . PHE A 1 119 ? 11.328 2.686 -16.436 1.00 73.31 119 PHE A CA 1
ATOM 960 C C . PHE A 1 119 ? 11.428 3.714 -17.554 1.00 73.31 119 PHE A C 1
ATOM 962 O O . PHE A 1 119 ? 11.856 3.362 -18.648 1.00 73.31 119 PHE A O 1
ATOM 969 N N . ARG A 1 120 ? 11.087 4.982 -17.298 1.00 73.25 120 ARG A N 1
ATOM 970 C CA . ARG A 1 120 ? 11.236 6.045 -18.301 1.00 73.25 120 ARG A CA 1
ATOM 971 C C . ARG A 1 120 ? 12.694 6.204 -18.738 1.00 73.25 120 ARG A C 1
ATOM 973 O O . ARG A 1 120 ? 12.948 6.314 -19.931 1.00 73.25 120 ARG A O 1
ATOM 980 N N . ILE A 1 121 ? 13.634 6.193 -17.794 1.00 71.31 121 ILE A N 1
ATOM 981 C CA . ILE A 1 121 ? 15.069 6.308 -18.094 1.00 71.31 121 ILE A CA 1
ATOM 982 C C . ILE A 1 121 ? 15.548 5.088 -18.886 1.00 71.31 121 ILE A C 1
ATOM 984 O O . ILE A 1 121 ? 16.183 5.253 -19.923 1.00 71.31 121 ILE A O 1
ATOM 988 N N . ALA A 1 122 ? 15.184 3.880 -18.445 1.00 64.25 122 ALA A N 1
ATOM 989 C CA . ALA A 1 122 ? 15.566 2.638 -19.117 1.00 64.25 122 ALA A CA 1
ATOM 990 C C . ALA A 1 122 ? 15.039 2.541 -20.563 1.00 64.25 122 ALA A C 1
ATOM 992 O O . ALA A 1 122 ? 15.672 1.906 -21.404 1.00 64.25 122 ALA A O 1
ATOM 993 N N . LEU A 1 123 ? 13.892 3.165 -20.855 1.00 58.00 123 LEU A N 1
ATOM 994 C CA . LEU A 1 123 ? 13.277 3.174 -22.186 1.00 58.00 123 LEU A CA 1
ATOM 995 C C . LEU A 1 123 ? 13.894 4.225 -23.123 1.00 58.00 123 LEU A C 1
ATOM 997 O O . LEU A 1 123 ? 13.916 4.008 -24.325 1.00 58.00 123 LEU A O 1
ATOM 1001 N N . ILE A 1 124 ? 14.396 5.345 -22.585 1.00 54.44 124 ILE A N 1
ATOM 1002 C CA . ILE A 1 124 ? 15.093 6.395 -23.358 1.00 54.44 124 ILE A CA 1
ATOM 1003 C C . ILE A 1 124 ? 16.546 5.995 -23.671 1.00 54.44 124 ILE A C 1
ATOM 1005 O O . ILE A 1 124 ? 17.131 6.502 -24.620 1.00 54.44 124 ILE A O 1
ATOM 1009 N N . SER A 1 125 ? 17.141 5.092 -22.886 1.00 47.88 125 SER A N 1
ATOM 1010 C CA . SER A 1 125 ? 18.505 4.593 -23.108 1.00 47.88 125 SER A CA 1
ATOM 1011 C C . SER A 1 125 ? 18.618 3.435 -24.117 1.00 47.88 125 SER A C 1
ATOM 1013 O O . SER A 1 125 ? 19.692 2.840 -24.208 1.00 47.88 125 SER A O 1
ATOM 1015 N N . GLN A 1 126 ? 17.530 3.068 -24.806 1.00 44.78 126 GLN A N 1
ATOM 1016 C CA . GLN A 1 126 ? 17.512 2.093 -25.912 1.00 44.78 126 GLN A CA 1
ATOM 1017 C C . GLN A 1 126 ? 17.531 2.813 -27.257 1.00 44.78 126 GLN A C 1
ATOM 1019 O O . GLN A 1 126 ? 18.194 2.280 -28.172 1.00 44.78 126 GLN A O 1
#

Foldseek 3Di:
DVVLLVVLVVVQCPDPLSVVLLVLLVVLLVVLLVVLVVPQDQDPPFAFDADDDPDDGDRGGDGSCVSVVVSVVSVVLSVVLNVVLSVCCRPVNDPVSSVSSVVSSVVSVVVSVVVVVVVVVSVVVD

pLDDT: mean 80.87, std 16.65, range [44.22, 97.25]

Radius of gyration: 19.11 Å; chains: 1; bounding box: 54×24×48 Å

Secondary structure (DSSP, 8-state):
-HHHHHHHHHHHTT-HHHHHHHHHHHHHHHHHHHHHHHH----SS-EEEE---TT---EEEE-GGGHHHHHHHHHHHHHHHHHHHHHHHHHH-HHHHHHHHHHHHHHHHHHHHHHHHHHHHHHHT-

Sequence (126 aa):
MKTHIRAAFKHAIRDRNWVIGAIVLVALSFLLALILLLQIRPSDLQLPVHYTSYGTTNFYRDKWYYLLGFVLFAIFVMLMNIAISLKLYEQKGRELSILFLGLSIAIIVIAFLTTSSLFRIALISQ